Protein AF-A0A359IBY1-F1 (afdb_monomer)

Secondary structure (DSSP, 8-state):
---------TTHHHHHHHHHHHHHHHHHHHHHHHHHHHHHHHHHHHHHHTS-TT---TT---EEEEEEEEEEEETTEEEEEEEEEEES----S--S-S---

Structure (mmCIF, N/CA/C/O backbone):
data_AF-A0A359IBY1-F1
#
_entry.id   AF-A0A359IBY1-F1
#
loop_
_atom_site.group_PDB
_atom_site.id
_atom_site.type_symbol
_atom_site.label_atom_id
_atom_site.label_alt_id
_atom_site.label_comp_id
_atom_site.label_asym_id
_atom_site.label_entity_id
_atom_site.label_seq_id
_atom_site.pdbx_PDB_ins_code
_atom_site.Cartn_x
_atom_site.Cartn_y
_atom_site.Cartn_z
_atom_site.occupancy
_atom_site.B_iso_or_equiv
_atom_site.auth_seq_id
_atom_site.auth_comp_id
_atom_site.auth_asym_id
_atom_site.auth_atom_id
_atom_site.pdbx_PDB_model_num
ATOM 1 N N . MET A 1 1 ? -25.059 -48.797 2.925 1.00 44.31 1 MET A N 1
ATOM 2 C CA . MET A 1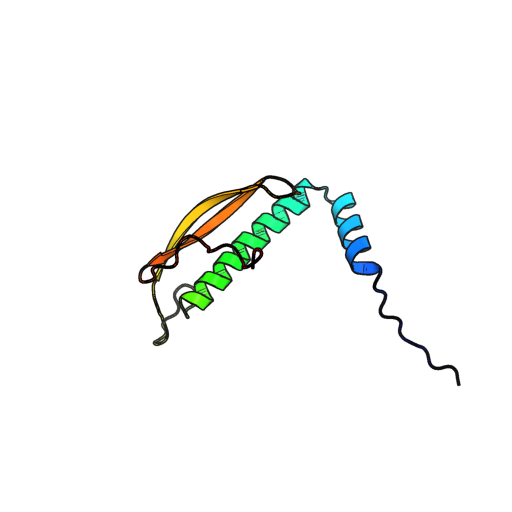 1 ? -23.804 -48.010 2.963 1.00 44.31 1 MET A CA 1
ATOM 3 C C . MET A 1 1 ? -24.168 -46.526 2.903 1.00 44.31 1 MET A C 1
ATOM 5 O O . MET A 1 1 ? -24.681 -46.089 1.881 1.00 44.31 1 MET A O 1
ATOM 9 N N . LYS A 1 2 ? -24.051 -45.770 4.006 1.00 38.97 2 LYS A N 1
ATOM 10 C CA . LYS A 1 2 ? -24.418 -44.339 4.029 1.00 38.97 2 LYS A CA 1
ATOM 11 C C . LYS A 1 2 ? -23.279 -43.521 3.411 1.00 38.97 2 LYS A C 1
ATOM 13 O O . LYS A 1 2 ? -22.155 -43.586 3.898 1.00 38.97 2 LYS A O 1
ATOM 18 N N . ARG A 1 3 ? -23.559 -42.777 2.336 1.00 40.66 3 ARG A N 1
ATOM 19 C CA . ARG A 1 3 ? -22.622 -41.799 1.763 1.00 40.66 3 ARG A CA 1
ATOM 20 C C . ARG A 1 3 ? -22.458 -40.655 2.767 1.00 40.66 3 ARG A C 1
ATOM 22 O O . ARG A 1 3 ? -23.438 -39.999 3.104 1.00 40.66 3 ARG A O 1
ATOM 29 N N . LYS A 1 4 ? -21.237 -40.453 3.268 1.00 43.19 4 LYS A N 1
ATOM 30 C CA . LYS A 1 4 ? -20.861 -39.292 4.080 1.00 43.19 4 LYS A CA 1
ATOM 31 C C . LYS A 1 4 ? -20.766 -38.095 3.136 1.00 43.19 4 LYS A C 1
ATOM 33 O O . LYS A 1 4 ? -19.771 -37.935 2.439 1.00 43.19 4 LYS A O 1
ATOM 38 N N . THR A 1 5 ? -21.829 -37.306 3.055 1.00 45.41 5 THR A N 1
ATOM 39 C CA . THR A 1 5 ? -21.803 -36.007 2.385 1.00 45.41 5 THR A CA 1
ATOM 40 C C . THR A 1 5 ? -20.867 -35.114 3.197 1.00 45.41 5 THR A C 1
ATOM 42 O O . THR A 1 5 ? -21.180 -34.781 4.336 1.00 45.41 5 THR A O 1
ATOM 45 N N . MET A 1 6 ? -19.688 -34.783 2.667 1.00 44.78 6 MET A N 1
ATOM 46 C CA . MET A 1 6 ? -18.876 -33.702 3.223 1.00 44.78 6 MET A CA 1
ATOM 47 C C . MET A 1 6 ? -19.598 -32.393 2.914 1.00 44.78 6 MET A C 1
ATOM 49 O O . MET A 1 6 ? -19.453 -31.841 1.825 1.00 44.78 6 MET A O 1
ATOM 53 N N . SER A 1 7 ? -20.424 -31.931 3.852 1.00 47.06 7 SER A N 1
ATOM 54 C CA . SER A 1 7 ? -20.857 -30.541 3.885 1.00 47.06 7 SER A CA 1
ATOM 55 C C . SER A 1 7 ? -19.607 -29.700 4.090 1.00 47.06 7 SER A C 1
ATOM 57 O O . SER A 1 7 ? -18.971 -29.750 5.141 1.00 47.06 7 SER A O 1
ATOM 59 N N . LEU A 1 8 ? -19.206 -28.981 3.048 1.00 48.69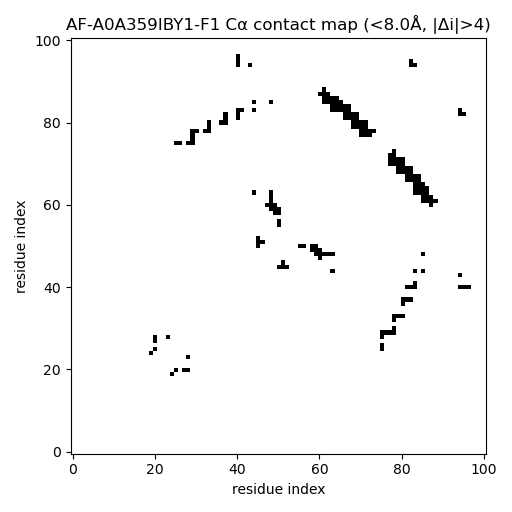 8 LEU A N 1
ATOM 60 C CA . LEU A 1 8 ? -18.230 -27.918 3.186 1.00 48.69 8 LEU A CA 1
ATOM 61 C C . LEU A 1 8 ? -18.901 -26.844 4.051 1.00 48.69 8 LEU A C 1
ATOM 63 O O . LEU A 1 8 ? -19.780 -26.125 3.576 1.00 48.69 8 LEU A O 1
ATOM 67 N N . GLU A 1 9 ? -18.570 -26.851 5.343 1.00 55.72 9 GLU A N 1
ATOM 68 C CA . GLU A 1 9 ? -19.005 -25.888 6.355 1.00 55.72 9 GLU A CA 1
ATOM 69 C C . GLU A 1 9 ? -18.799 -24.467 5.817 1.00 55.72 9 GLU A C 1
ATOM 71 O O . GLU A 1 9 ? -17.687 -23.948 5.764 1.00 55.72 9 GLU A O 1
ATOM 76 N N . LYS A 1 10 ? -19.889 -23.838 5.373 1.00 50.12 10 LYS A N 1
ATOM 77 C CA . LYS A 1 10 ? -19.915 -22.449 4.889 1.00 50.12 10 LYS A CA 1
ATOM 78 C C . LYS A 1 10 ? -19.930 -21.439 6.056 1.00 50.12 10 LYS A C 1
ATOM 80 O O . LYS A 1 10 ? -20.028 -20.237 5.835 1.00 50.12 10 LYS A O 1
ATOM 85 N N . SER A 1 11 ? -19.844 -21.953 7.280 1.00 55.12 11 SER A N 1
ATOM 86 C CA . SER A 1 11 ? -19.992 -21.310 8.590 1.00 55.12 11 SER A CA 1
ATOM 87 C C . SER A 1 11 ? -18.685 -20.724 9.135 1.00 55.12 11 SER A C 1
ATOM 89 O O . SER A 1 11 ? -18.724 -19.824 9.964 1.00 55.12 11 SER A O 1
ATOM 91 N N . THR A 1 12 ? -17.522 -21.182 8.666 1.00 67.44 12 THR A N 1
ATOM 92 C CA . THR A 1 12 ? -16.248 -20.940 9.364 1.00 67.44 12 THR A CA 1
ATOM 93 C C . THR A 1 12 ? -15.629 -19.579 9.076 1.00 67.44 12 THR A C 1
ATOM 95 O O . THR A 1 12 ? -15.241 -18.891 10.003 1.00 67.44 12 THR A O 1
ATOM 98 N N . MET A 1 13 ? -15.599 -19.115 7.824 1.00 68.38 13 MET A N 1
ATOM 99 C CA . MET A 1 13 ? -14.855 -17.889 7.484 1.00 68.38 13 MET A CA 1
ATOM 100 C C . MET A 1 13 ? -15.393 -16.636 8.183 1.00 68.38 13 MET A C 1
ATOM 102 O O . MET A 1 13 ? -14.611 -15.825 8.665 1.00 68.38 13 MET A O 1
ATOM 106 N N . ILE A 1 14 ? -16.719 -16.464 8.250 1.00 69.94 14 ILE A N 1
ATOM 107 C CA . ILE A 1 14 ? -17.312 -15.318 8.956 1.00 69.94 14 ILE A CA 1
ATOM 108 C C . ILE A 1 14 ? -17.106 -15.463 10.463 1.00 69.94 14 ILE A C 1
ATOM 110 O O . ILE A 1 14 ? -16.731 -14.489 11.102 1.00 69.94 14 ILE A O 1
ATOM 114 N N . GLU A 1 15 ? -17.294 -16.653 11.036 1.00 76.38 15 GLU A N 1
ATOM 115 C CA . GLU A 1 15 ? -17.048 -16.880 12.464 1.00 76.38 15 GLU A CA 1
ATOM 116 C C . GLU A 1 15 ? -15.581 -16.670 12.849 1.00 76.38 15 GLU A C 1
ATOM 118 O O . GLU A 1 15 ? -15.301 -16.078 13.887 1.00 76.38 15 GLU A O 1
ATOM 123 N N . ASP A 1 16 ? -14.646 -17.108 12.014 1.00 74.69 16 ASP A N 1
ATOM 124 C CA . ASP A 1 16 ? -13.210 -16.985 12.243 1.00 74.69 16 ASP A CA 1
ATOM 125 C C . ASP A 1 16 ? -12.761 -15.529 12.094 1.00 74.69 16 ASP A C 1
ATOM 127 O O . ASP A 1 16 ? -12.029 -15.023 12.943 1.00 74.69 16 ASP A O 1
ATOM 131 N N . VAL A 1 17 ? -13.279 -14.807 11.092 1.00 70.81 17 VAL A N 1
ATOM 132 C CA . VAL A 1 17 ? -13.084 -13.352 10.977 1.00 70.81 17 VAL A CA 1
ATOM 133 C C . VAL A 1 17 ? -13.676 -12.633 12.190 1.00 70.81 17 VAL A C 1
ATOM 135 O O . VAL A 1 17 ? -13.029 -11.747 12.739 1.00 70.81 17 VAL A O 1
ATOM 138 N N . MET A 1 18 ? -14.860 -13.027 12.664 1.00 71.44 18 MET A N 1
ATOM 139 C CA . MET A 1 18 ? -15.479 -12.439 13.856 1.00 71.44 18 MET A CA 1
ATOM 140 C C . MET A 1 18 ? -14.678 -12.727 15.130 1.00 71.44 18 MET A C 1
ATOM 142 O O . MET A 1 18 ? -14.504 -11.825 15.944 1.00 71.44 18 MET A O 1
ATOM 146 N N . LYS A 1 19 ? -14.141 -13.940 15.305 1.00 76.19 19 LYS A N 1
ATOM 147 C CA . LYS A 1 19 ? -13.255 -14.278 16.432 1.00 76.19 19 LYS A CA 1
ATOM 148 C C . LYS A 1 19 ? -11.979 -13.449 16.402 1.00 76.19 19 LYS A C 1
ATOM 150 O O . LYS A 1 19 ? -11.625 -12.871 17.422 1.00 76.19 19 LYS A O 1
ATOM 155 N N . LEU A 1 20 ? -11.349 -13.323 15.235 1.00 74.12 20 LEU A N 1
ATOM 156 C CA . LEU A 1 20 ? -10.168 -12.479 15.055 1.00 74.12 20 LEU A CA 1
ATOM 157 C C . LEU A 1 20 ? -10.483 -11.003 15.345 1.00 74.12 20 LEU A C 1
ATOM 159 O O . LEU A 1 20 ? -9.699 -10.320 15.998 1.00 74.12 20 LEU A O 1
ATOM 163 N N . LEU A 1 21 ? -11.649 -10.507 14.921 1.00 76.25 21 LEU A N 1
ATOM 164 C CA . LEU A 1 21 ? -12.097 -9.147 15.232 1.00 76.25 21 LEU A CA 1
ATOM 165 C C . LEU A 1 21 ? -12.336 -8.935 16.730 1.00 76.25 21 LEU A C 1
ATOM 167 O O . LEU A 1 21 ? -12.017 -7.865 17.241 1.00 76.25 21 LEU A O 1
ATOM 171 N N . ILE A 1 22 ? -12.887 -9.926 17.433 1.00 80.62 22 ILE A N 1
ATOM 172 C CA . ILE A 1 22 ? -13.100 -9.865 18.886 1.00 80.62 22 ILE A CA 1
ATOM 173 C C . ILE A 1 22 ? -11.761 -9.929 19.635 1.00 80.62 22 ILE A C 1
ATOM 175 O O . ILE A 1 22 ? -11.569 -9.186 20.593 1.00 80.62 22 ILE A O 1
ATOM 179 N N . GLU A 1 23 ? -10.840 -10.791 19.201 1.00 83.62 23 GLU A N 1
ATOM 180 C CA . GLU A 1 23 ? -9.544 -11.019 19.850 1.00 83.62 23 GLU A CA 1
ATOM 181 C C . GLU A 1 23 ? -8.585 -9.834 19.676 1.00 83.62 23 GLU A C 1
ATOM 183 O O . GLU A 1 23 ? -7.965 -9.390 20.640 1.00 83.62 23 GLU A O 1
ATOM 188 N N . TYR A 1 24 ? -8.481 -9.296 18.459 1.00 79.94 24 TYR A N 1
ATOM 189 C CA . TYR A 1 24 ? -7.513 -8.248 18.124 1.00 79.94 24 TYR A CA 1
ATOM 190 C C . TYR A 1 24 ? -8.136 -6.844 18.054 1.00 79.94 24 TYR A C 1
ATOM 192 O O . TYR A 1 24 ? -7.417 -5.843 18.065 1.00 79.94 24 TYR A O 1
ATOM 200 N N . GLY A 1 25 ? -9.466 -6.747 18.017 1.00 82.31 25 GLY A N 1
ATOM 201 C CA . GLY A 1 25 ? -10.200 -5.490 17.919 1.00 82.31 25 GLY A CA 1
ATOM 202 C C . GLY A 1 25 ? -10.237 -4.894 16.500 1.00 82.31 25 GLY A C 1
ATOM 203 O O . GLY A 1 25 ? -9.437 -5.247 15.627 1.00 82.31 25 GLY A O 1
ATOM 204 N N . PRO A 1 26 ? -11.151 -3.936 16.249 1.00 80.62 26 PRO A N 1
ATOM 205 C CA . PRO A 1 26 ? -11.324 -3.308 14.935 1.00 80.62 26 PRO A CA 1
ATOM 206 C C . PRO A 1 26 ? -10.083 -2.5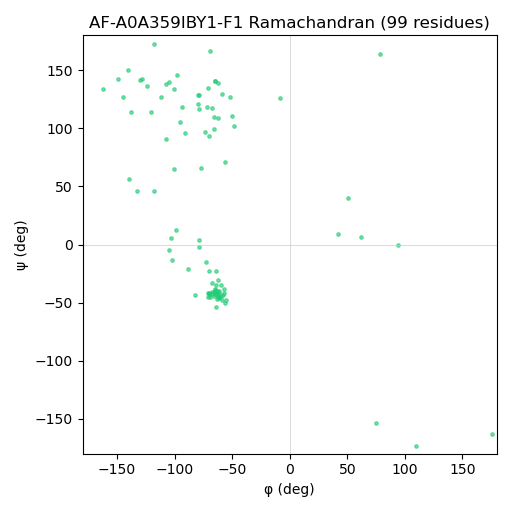34 14.457 1.00 80.62 26 PRO A C 1
ATOM 208 O O . PRO A 1 26 ? -9.808 -2.500 13.259 1.00 80.62 26 PRO A O 1
ATOM 211 N N . GLU A 1 27 ? -9.290 -1.971 15.372 1.00 84.75 27 GLU A N 1
ATOM 212 C CA . GLU A 1 27 ? -8.068 -1.231 15.027 1.00 84.75 27 GLU A CA 1
ATOM 213 C C . GLU A 1 27 ? -6.999 -2.132 14.395 1.00 84.75 27 GLU A C 1
ATOM 215 O O . GLU A 1 27 ? -6.408 -1.776 13.375 1.00 84.75 27 GLU A O 1
ATOM 220 N N . LYS A 1 28 ? -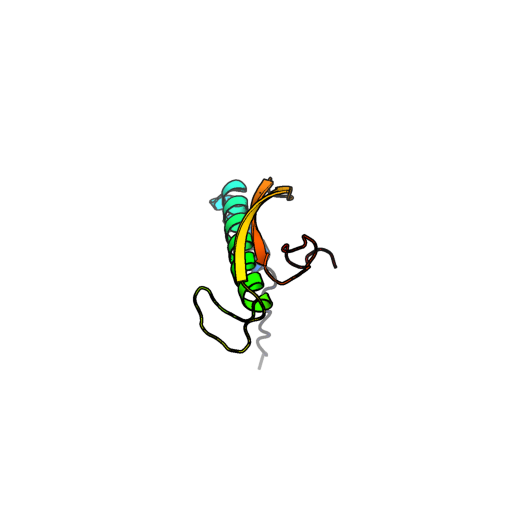6.787 -3.341 14.933 1.00 84.75 28 LYS A N 1
ATOM 221 C CA . LYS A 1 28 ? -5.819 -4.294 14.364 1.00 84.75 28 LYS A CA 1
ATOM 222 C C . LYS A 1 28 ? -6.255 -4.808 13.003 1.00 84.75 28 LYS A C 1
ATOM 224 O O . LYS A 1 28 ? -5.419 -5.051 12.130 1.00 84.75 28 LYS A O 1
ATOM 229 N N . PHE A 1 29 ? -7.561 -4.940 12.799 1.00 85.62 29 PHE A N 1
ATOM 230 C CA . PHE A 1 29 ? -8.108 -5.300 11.500 1.00 85.62 29 PHE A CA 1
ATOM 231 C C . PHE A 1 29 ? -7.907 -4.187 10.469 1.00 85.62 29 PHE A C 1
ATOM 233 O O . PHE A 1 29 ? -7.465 -4.465 9.354 1.00 85.62 29 PHE A O 1
ATOM 240 N N . ARG A 1 30 ? -8.134 -2.925 10.853 1.00 89.75 30 ARG A N 1
ATOM 241 C CA . ARG A 1 30 ? -7.824 -1.754 10.023 1.00 89.75 30 ARG A CA 1
ATOM 242 C C . ARG A 1 30 ? -6.347 -1.721 9.615 1.00 89.75 30 ARG A C 1
ATOM 244 O O . ARG A 1 30 ? -6.060 -1.606 8.428 1.00 89.75 30 ARG A O 1
ATOM 251 N N . GLU A 1 31 ? -5.426 -1.867 10.570 1.00 88.81 31 GLU A N 1
ATOM 252 C CA . GLU A 1 31 ? -3.974 -1.923 10.315 1.00 88.81 31 GLU A CA 1
ATOM 253 C C . GLU A 1 31 ? -3.603 -3.062 9.349 1.00 88.81 31 GLU A C 1
ATOM 255 O O . GLU A 1 31 ? -2.820 -2.876 8.417 1.00 88.81 31 GLU A O 1
ATOM 260 N N . SER A 1 32 ? -4.200 -4.242 9.538 1.00 88.44 32 SER A N 1
ATOM 261 C CA . SER A 1 32 ? -3.959 -5.408 8.680 1.00 88.44 32 SER A CA 1
ATOM 262 C C . SER A 1 32 ? -4.453 -5.178 7.251 1.00 88.44 32 SER A C 1
ATOM 264 O O . SER A 1 32 ? -3.767 -5.529 6.290 1.00 88.44 32 SER A O 1
ATOM 266 N N . LEU A 1 33 ? -5.626 -4.556 7.096 1.00 88.56 33 LEU A N 1
ATOM 267 C CA . LEU A 1 33 ? -6.156 -4.181 5.789 1.00 88.56 33 LEU A CA 1
ATOM 268 C C . LEU A 1 33 ? -5.287 -3.119 5.116 1.00 88.56 33 LEU A C 1
ATOM 270 O O . LEU A 1 33 ? -4.971 -3.268 3.940 1.00 88.56 33 LEU A O 1
ATOM 274 N N . GLU A 1 34 ? -4.859 -2.086 5.839 1.00 91.88 34 GLU A N 1
ATOM 275 C CA . GLU A 1 34 ? -3.939 -1.070 5.319 1.00 91.88 34 GLU A CA 1
ATOM 276 C C . GLU A 1 34 ? -2.650 -1.702 4.775 1.00 91.88 34 GLU A C 1
ATOM 278 O O . GLU A 1 34 ? -2.245 -1.419 3.643 1.00 91.88 34 GLU A O 1
ATOM 283 N N . LEU A 1 35 ? -2.044 -2.614 5.542 1.00 90.62 35 LEU A N 1
ATOM 284 C CA . LEU A 1 35 ? -0.867 -3.359 5.106 1.00 90.62 35 LEU A CA 1
ATOM 285 C C . LEU A 1 35 ? -1.159 -4.159 3.831 1.00 90.62 35 LEU A C 1
ATOM 287 O O . LEU A 1 35 ? -0.392 -4.079 2.871 1.00 90.62 35 LEU A O 1
ATOM 291 N N . LEU A 1 36 ? -2.272 -4.897 3.800 1.00 89.88 36 LEU A N 1
ATOM 292 C CA . LEU A 1 36 ? -2.656 -5.723 2.657 1.00 89.88 36 LEU A CA 1
ATOM 293 C C . LEU A 1 36 ? -2.867 -4.887 1.388 1.00 89.88 36 LEU A C 1
ATOM 295 O O . LEU A 1 36 ? -2.344 -5.241 0.332 1.00 89.88 36 LEU A O 1
ATOM 299 N N . TYR A 1 37 ? -3.575 -3.759 1.489 1.00 89.50 37 TYR A N 1
ATOM 300 C CA . TYR A 1 37 ? -3.787 -2.846 0.365 1.00 89.50 37 TYR A CA 1
ATOM 301 C C . TYR A 1 37 ? -2.465 -2.287 -0.161 1.00 89.50 37 TYR A C 1
ATOM 303 O O . TYR A 1 37 ? -2.225 -2.304 -1.368 1.00 89.50 37 TYR A O 1
ATOM 311 N N . ASN A 1 38 ? -1.580 -1.844 0.732 1.00 91.06 38 ASN A N 1
ATOM 312 C CA . ASN A 1 38 ? -0.272 -1.324 0.346 1.00 91.06 38 ASN A CA 1
ATOM 313 C C . ASN A 1 38 ? 0.609 -2.399 -0.319 1.00 91.06 38 ASN A C 1
ATOM 315 O O . ASN A 1 38 ? 1.330 -2.094 -1.269 1.00 91.06 38 ASN A O 1
ATOM 319 N N . GLN A 1 39 ? 0.521 -3.664 0.107 1.00 91.06 39 GLN A N 1
ATOM 320 C CA . GLN A 1 39 ? 1.206 -4.772 -0.572 1.00 91.06 39 GLN A CA 1
ATOM 321 C C . GLN A 1 39 ? 0.601 -5.074 -1.946 1.00 91.06 39 GLN A C 1
ATOM 323 O O . GLN A 1 39 ? 1.337 -5.193 -2.927 1.00 91.06 39 GLN A O 1
ATOM 328 N N . ALA A 1 40 ? -0.728 -5.135 -2.051 1.00 87.69 40 ALA A N 1
ATOM 329 C CA . ALA A 1 40 ? -1.412 -5.347 -3.325 1.00 87.69 40 ALA A CA 1
ATOM 330 C C . ALA A 1 40 ? -1.034 -4.270 -4.359 1.00 87.69 40 ALA A C 1
ATOM 332 O O . ALA A 1 40 ? -0.771 -4.582 -5.518 1.00 87.69 40 ALA A O 1
ATOM 333 N N . MET A 1 41 ? -0.888 -3.017 -3.923 1.00 88.31 41 MET A N 1
ATOM 334 C CA . MET A 1 41 ? -0.420 -1.908 -4.759 1.00 88.31 41 MET A CA 1
ATOM 335 C C . MET A 1 41 ? 0.992 -2.128 -5.340 1.00 88.31 41 MET A C 1
ATOM 337 O O . MET A 1 41 ? 1.265 -1.729 -6.477 1.00 88.31 41 MET A O 1
ATOM 341 N N . LEU A 1 42 ? 1.905 -2.773 -4.603 1.00 89.25 42 LEU A N 1
ATOM 342 C CA . LEU A 1 42 ? 3.241 -3.125 -5.112 1.00 89.25 42 LEU A CA 1
ATOM 343 C C . LEU A 1 42 ? 3.175 -4.186 -6.212 1.00 89.25 42 LEU A C 1
ATOM 345 O O . LEU A 1 42 ? 3.904 -4.089 -7.208 1.00 89.25 42 LEU A O 1
ATOM 349 N N . VAL A 1 43 ? 2.310 -5.182 -6.017 1.00 90.12 43 VAL A N 1
ATOM 350 C CA . VAL A 1 43 ? 2.070 -6.260 -6.980 1.00 90.12 43 VAL A CA 1
ATOM 351 C C . VAL A 1 43 ? 1.484 -5.679 -8.262 1.00 90.12 43 VAL A C 1
ATOM 353 O O . VAL A 1 43 ? 2.101 -5.813 -9.318 1.00 90.12 43 VAL A O 1
ATOM 356 N N . GLU A 1 44 ? 0.396 -4.912 -8.158 1.00 87.50 44 GLU A N 1
ATOM 357 C CA . GLU A 1 44 ? -0.269 -4.287 -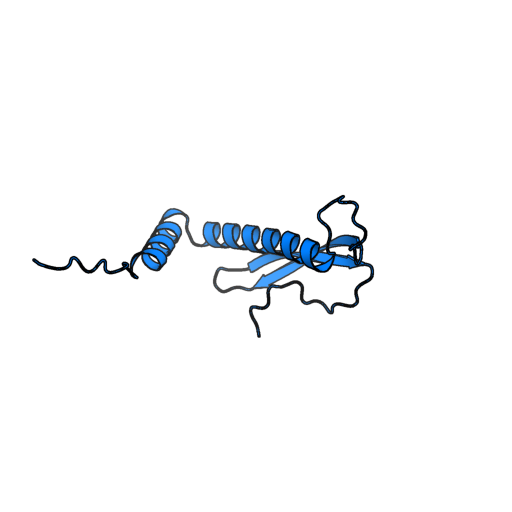9.308 1.00 87.50 44 GLU A CA 1
ATOM 358 C C . GLU A 1 44 ? 0.696 -3.386 -10.098 1.00 87.50 44 GLU A C 1
ATOM 360 O O . GLU A 1 44 ? 0.750 -3.435 -11.331 1.00 87.50 44 GLU A O 1
ATOM 365 N N . ARG A 1 45 ? 1.537 -2.594 -9.412 1.00 90.00 45 ARG A N 1
ATOM 366 C CA . ARG A 1 45 ? 2.562 -1.791 -10.097 1.00 90.00 45 ARG A CA 1
ATOM 367 C C . ARG A 1 45 ? 3.523 -2.671 -10.895 1.00 90.00 45 ARG A C 1
ATOM 369 O O . ARG A 1 45 ? 3.875 -2.304 -12.015 1.00 90.00 45 ARG A O 1
ATOM 376 N N . SER A 1 46 ? 3.980 -3.781 -10.324 1.00 91.31 46 SER A N 1
ATOM 377 C CA . SER A 1 46 ? 4.937 -4.674 -10.990 1.00 91.31 46 SER A CA 1
ATOM 378 C C . SER A 1 46 ? 4.318 -5.318 -12.233 1.00 91.31 46 SER A C 1
ATOM 380 O O . SER A 1 46 ? 4.964 -5.372 -13.281 1.00 91.31 46 SER A O 1
ATOM 382 N N . GLU A 1 47 ? 3.042 -5.703 -12.159 1.00 90.00 47 GLU A N 1
ATOM 383 C CA . GLU A 1 47 ? 2.276 -6.226 -13.296 1.00 90.00 47 GLU A CA 1
ATOM 384 C C . GLU A 1 47 ? 2.113 -5.184 -14.411 1.00 90.00 47 GLU A C 1
ATOM 386 O O . GLU A 1 47 ? 2.395 -5.464 -15.579 1.00 90.00 47 GLU A O 1
ATOM 391 N N . ILE A 1 48 ? 1.735 -3.951 -14.058 1.00 87.19 48 ILE A N 1
ATOM 392 C CA . ILE A 1 48 ? 1.569 -2.850 -15.021 1.00 87.19 48 ILE A CA 1
ATOM 393 C C . ILE A 1 48 ? 2.897 -2.506 -15.700 1.00 87.19 48 ILE A C 1
ATOM 395 O O . ILE A 1 48 ? 2.950 -2.320 -16.921 1.00 87.19 48 ILE A O 1
ATOM 399 N N . LEU A 1 49 ? 3.983 -2.441 -14.925 1.00 90.88 49 LEU A N 1
ATOM 400 C CA . LEU A 1 49 ? 5.320 -2.181 -15.454 1.00 90.88 49 LEU A CA 1
ATOM 401 C C . LEU A 1 49 ? 5.904 -3.377 -16.214 1.00 90.88 49 LEU A C 1
ATOM 403 O O . LEU A 1 49 ? 6.879 -3.180 -16.946 1.00 90.88 49 LEU A O 1
ATOM 407 N N . ARG A 1 50 ? 5.315 -4.573 -16.066 1.00 93.00 50 ARG A N 1
ATOM 408 C CA . ARG A 1 50 ? 5.851 -5.863 -16.527 1.00 93.00 50 ARG A CA 1
ATOM 409 C C . ARG A 1 50 ? 7.290 -6.091 -16.076 1.00 93.00 50 ARG A C 1
ATOM 411 O O . ARG A 1 50 ? 8.127 -6.516 -16.869 1.00 93.00 50 ARG A O 1
ATOM 418 N N . ALA A 1 51 ? 7.570 -5.704 -14.836 1.00 93.56 51 ALA A N 1
ATOM 419 C CA . ALA A 1 51 ? 8.875 -5.840 -14.214 1.00 93.56 51 ALA A CA 1
ATOM 420 C C . ALA A 1 51 ? 8.753 -5.716 -12.692 1.00 93.56 51 ALA A C 1
ATOM 422 O O . ALA A 1 51 ? 8.148 -4.766 -12.183 1.00 93.56 51 ALA A O 1
ATOM 423 N N . HIS A 1 52 ? 9.408 -6.618 -11.974 1.00 92.88 52 HIS A N 1
ATOM 424 C CA . HIS A 1 52 ? 9.638 -6.525 -10.542 1.00 92.88 52 HIS A CA 1
ATOM 425 C C . HIS A 1 52 ? 10.623 -5.390 -10.192 1.00 92.88 52 HIS A C 1
ATOM 427 O O . HIS A 1 52 ? 11.311 -4.835 -11.066 1.00 92.88 52 HIS A O 1
ATOM 433 N N . PRO A 1 53 ? 10.712 -5.005 -8.902 1.00 88.88 53 PRO A N 1
ATOM 434 C CA . PRO A 1 53 ? 11.714 -4.05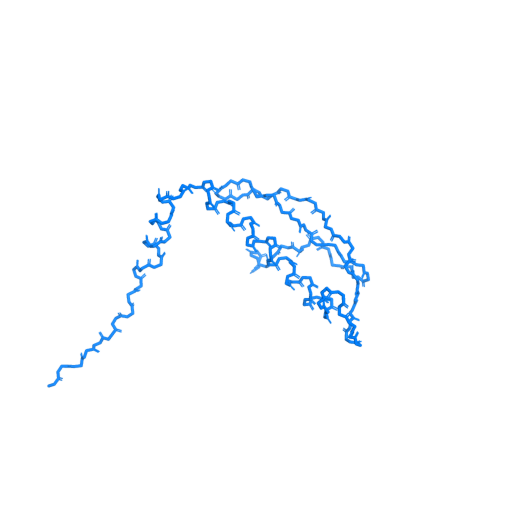2 -8.443 1.00 88.88 53 PRO A CA 1
ATOM 435 C C . PRO A 1 53 ? 13.122 -4.464 -8.882 1.00 88.88 53 PRO A C 1
ATOM 437 O O . PRO A 1 53 ? 13.553 -5.586 -8.642 1.00 88.88 53 PRO A O 1
ATOM 440 N N . TYR A 1 54 ? 13.826 -3.538 -9.537 1.00 90.00 54 TYR A N 1
ATOM 441 C CA . TYR A 1 54 ? 15.195 -3.711 -10.045 1.00 90.00 54 TYR A CA 1
ATOM 442 C C . TYR A 1 54 ? 15.396 -4.802 -11.111 1.00 90.00 54 TYR A C 1
ATOM 444 O O . TYR A 1 54 ? 16.524 -5.030 -11.545 1.00 90.00 54 TYR A O 1
ATOM 452 N N . GLU A 1 55 ? 14.327 -5.429 -11.599 1.00 93.81 55 GLU A N 1
ATOM 453 C CA . GLU A 1 55 ? 14.419 -6.455 -12.634 1.00 93.81 55 GLU A CA 1
ATOM 454 C C . GLU A 1 55 ? 14.795 -5.853 -13.995 1.00 93.81 55 GLU A C 1
ATOM 456 O O . GLU A 1 55 ? 14.223 -4.853 -14.442 1.00 93.81 55 GLU A O 1
ATOM 461 N N . ARG A 1 56 ? 15.739 -6.478 -14.700 1.00 94.69 56 ARG A N 1
ATOM 462 C CA . ARG A 1 56 ? 16.013 -6.162 -16.106 1.00 94.69 56 ARG A CA 1
ATOM 463 C C . ARG A 1 56 ? 15.200 -7.105 -16.982 1.00 94.69 56 ARG A C 1
ATOM 465 O O . ARG A 1 56 ? 15.398 -8.308 -16.925 1.00 94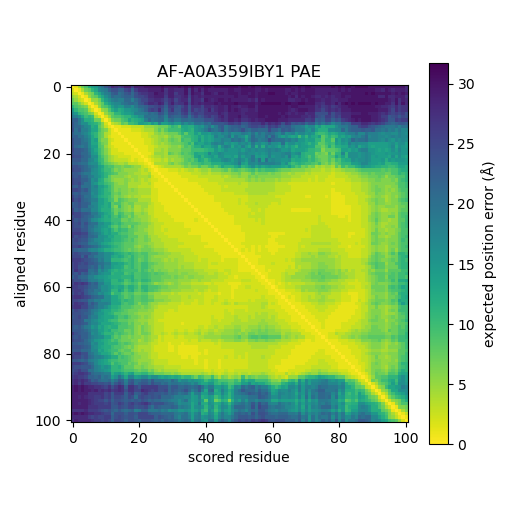.69 56 ARG A O 1
ATOM 472 N N . THR A 1 57 ? 14.309 -6.547 -17.790 1.00 95.12 57 THR A N 1
ATOM 473 C CA . THR A 1 57 ? 13.478 -7.304 -18.728 1.00 95.12 57 THR A CA 1
ATOM 474 C C . THR A 1 57 ? 13.170 -6.450 -19.949 1.00 95.12 57 THR A C 1
ATOM 476 O O . THR A 1 57 ? 12.952 -5.240 -19.831 1.00 95.12 57 THR A O 1
ATOM 479 N N . GLU A 1 58 ? 13.150 -7.082 -21.118 1.00 95.19 58 GLU A N 1
ATOM 480 C CA . GLU A 1 58 ? 12.799 -6.447 -22.391 1.00 95.19 58 GLU A CA 1
ATOM 481 C C . GLU A 1 58 ? 11.306 -6.099 -22.464 1.00 95.19 58 GLU A C 1
ATOM 483 O O . GLU A 1 58 ? 10.915 -5.179 -23.177 1.00 95.19 58 GLU A O 1
ATOM 488 N N . SER A 1 59 ? 10.457 -6.773 -21.677 1.00 93.25 59 SER A N 1
ATOM 489 C CA . SER A 1 59 ? 9.013 -6.514 -21.646 1.00 93.25 59 SER A CA 1
ATOM 490 C C . SER A 1 59 ? 8.611 -5.287 -20.824 1.00 93.25 59 SER A C 1
ATOM 492 O O . SER A 1 59 ? 7.413 -4.993 -20.741 1.00 93.25 59 SER A O 1
ATOM 494 N N . ARG A 1 60 ? 9.572 -4.599 -20.189 1.00 93.31 60 ARG A N 1
ATOM 495 C CA . ARG A 1 60 ? 9.334 -3.455 -19.299 1.00 93.31 60 ARG A CA 1
ATOM 496 C C . ARG A 1 60 ? 8.598 -2.344 -20.042 1.00 93.31 60 ARG A C 1
ATOM 498 O O . ARG A 1 60 ? 9.040 -1.875 -21.085 1.00 93.31 60 ARG A O 1
ATOM 505 N N . ARG A 1 61 ? 7.510 -1.851 -19.451 1.00 89.56 61 ARG A N 1
ATOM 506 C CA . ARG A 1 61 ? 6.678 -0.794 -20.053 1.00 89.56 61 ARG A CA 1
ATOM 507 C C . ARG A 1 61 ? 6.844 0.592 -19.426 1.00 89.56 61 ARG A C 1
ATOM 509 O O . ARG A 1 61 ? 6.254 1.553 -19.901 1.00 89.56 61 ARG A O 1
ATOM 516 N N . GLY A 1 62 ? 7.630 0.713 -18.361 1.00 89.38 62 GLY A N 1
ATOM 517 C CA . GLY A 1 62 ? 7.890 1.989 -17.700 1.00 89.38 62 GLY A CA 1
ATOM 518 C C . GLY A 1 62 ? 8.735 1.842 -16.439 1.00 89.38 62 GLY A C 1
ATOM 519 O O . GLY A 1 62 ? 9.364 0.804 -16.196 1.00 89.38 62 GLY A O 1
ATOM 520 N N . TYR A 1 63 ? 8.716 2.886 -15.611 1.00 90.44 63 TYR A N 1
ATOM 521 C CA . TYR A 1 63 ? 9.514 2.946 -14.387 1.00 90.44 63 TYR A CA 1
ATOM 522 C C . TYR A 1 63 ? 8.672 3.336 -13.180 1.00 90.44 63 TYR A C 1
ATOM 524 O O . TYR A 1 63 ? 7.800 4.200 -13.269 1.00 90.44 63 TYR A O 1
ATOM 532 N N . ALA A 1 64 ? 8.959 2.709 -12.041 1.00 90.38 64 ALA A N 1
ATOM 533 C CA . ALA A 1 64 ? 8.419 3.135 -10.761 1.00 90.38 64 ALA A CA 1
ATOM 534 C C . ALA A 1 64 ? 8.966 4.526 -10.414 1.00 90.38 64 ALA A C 1
ATOM 536 O O . ALA A 1 64 ? 10.141 4.807 -10.645 1.00 90.38 64 ALA A O 1
ATOM 537 N N . ASN A 1 65 ? 8.117 5.380 -9.850 1.00 91.81 65 ASN A N 1
ATOM 538 C CA . ASN A 1 65 ? 8.458 6.753 -9.491 1.00 91.81 65 ASN A CA 1
ATOM 539 C C . ASN A 1 65 ? 7.991 7.090 -8.067 1.00 91.81 65 ASN A C 1
ATOM 541 O O . ASN A 1 65 ? 7.363 8.117 -7.836 1.00 91.81 65 ASN A O 1
ATOM 545 N N . GLY A 1 66 ? 8.255 6.185 -7.124 1.00 90.69 66 GLY A N 1
ATOM 546 C CA . GLY A 1 66 ? 7.839 6.342 -5.732 1.00 90.69 66 GLY A CA 1
ATOM 547 C C . GLY A 1 66 ? 6.345 6.093 -5.504 1.00 90.69 66 GLY A C 1
ATOM 548 O O . GLY A 1 66 ? 5.710 5.312 -6.225 1.00 90.69 66 GLY A O 1
ATOM 549 N N . PHE A 1 67 ? 5.825 6.729 -4.454 1.00 90.69 67 PHE A N 1
ATOM 550 C CA . PHE A 1 67 ? 4.451 6.605 -3.978 1.00 90.69 67 PHE A CA 1
ATOM 551 C C . PHE A 1 67 ? 3.915 7.965 -3.541 1.00 90.69 67 PHE A C 1
ATOM 553 O O . PHE A 1 67 ? 4.666 8.812 -3.054 1.00 90.69 67 PHE A O 1
ATOM 560 N N . LYS A 1 68 ? 2.601 8.144 -3.673 1.00 90.50 68 LYS A N 1
ATOM 561 C CA . LYS A 1 68 ? 1.872 9.302 -3.166 1.00 90.50 68 LYS A CA 1
ATOM 562 C C . LYS A 1 68 ? 0.957 8.868 -2.015 1.00 90.50 68 LYS A C 1
ATOM 564 O O . LYS A 1 68 ? 0.139 7.973 -2.231 1.00 90.50 68 LYS A O 1
ATOM 569 N N . PRO A 1 69 ? 1.024 9.508 -0.836 1.00 93.88 69 PRO A N 1
ATOM 570 C CA . PRO A 1 69 ? 0.117 9.187 0.259 1.00 93.88 69 PRO A CA 1
ATOM 571 C C . PRO A 1 69 ? -1.333 9.541 -0.106 1.00 93.88 69 PRO A C 1
ATOM 573 O O . PRO A 1 69 ? -1.598 10.575 -0.733 1.00 93.88 69 PRO A O 1
ATOM 576 N N . LYS A 1 70 ? -2.279 8.690 0.298 1.00 90.69 70 LYS A N 1
ATOM 577 C CA . LYS A 1 70 ? -3.723 8.890 0.137 1.00 90.69 70 LYS A CA 1
ATOM 578 C C . LYS A 1 70 ? -4.468 8.321 1.339 1.00 90.69 70 LYS A C 1
ATOM 580 O O . LYS A 1 70 ? -4.367 7.135 1.625 1.00 90.69 70 LYS A O 1
ATOM 585 N N . ARG A 1 71 ? -5.307 9.153 1.955 1.00 93.56 71 ARG A N 1
ATOM 586 C CA . ARG A 1 71 ? -6.283 8.696 2.947 1.00 93.56 71 ARG A CA 1
ATOM 587 C C . ARG A 1 71 ? -7.497 8.097 2.256 1.00 93.56 71 ARG A C 1
ATOM 589 O O . ARG A 1 71 ? -8.085 8.739 1.381 1.00 93.56 71 ARG A O 1
ATOM 596 N N . PHE A 1 72 ? -7.873 6.889 2.651 1.00 90.81 72 PHE A N 1
ATOM 597 C CA . PHE A 1 72 ? -9.057 6.199 2.158 1.00 90.81 72 PHE A CA 1
ATOM 598 C C . PHE A 1 72 ? -10.002 5.900 3.318 1.00 90.81 72 PHE A C 1
ATOM 600 O O . PHE A 1 72 ? -9.681 5.121 4.210 1.00 90.81 72 PHE A O 1
ATOM 607 N N . ASN A 1 73 ? -11.171 6.535 3.308 1.00 91.38 73 ASN A N 1
ATOM 608 C CA . ASN A 1 73 ? -12.180 6.318 4.337 1.00 91.38 73 ASN A CA 1
ATOM 609 C C . ASN A 1 73 ? -12.919 5.008 4.039 1.00 91.38 73 ASN A C 1
ATOM 611 O O . ASN A 1 73 ? -13.578 4.895 3.006 1.00 91.38 73 ASN A O 1
ATOM 615 N N . SER A 1 74 ? -12.806 4.034 4.941 1.00 86.75 74 SER A N 1
ATOM 616 C CA . SER A 1 74 ? -13.473 2.733 4.853 1.00 86.75 74 SER A CA 1
ATOM 617 C C . SER A 1 74 ? -14.431 2.524 6.032 1.00 86.75 74 SER A C 1
ATOM 619 O O . SER A 1 74 ? -14.444 3.309 6.981 1.00 86.75 74 SER A O 1
ATOM 621 N N . SER A 1 75 ? -15.222 1.450 6.005 1.00 86.25 75 SER A N 1
ATOM 622 C CA . SER A 1 75 ? -16.131 1.092 7.105 1.00 86.25 75 SER A CA 1
ATOM 623 C C . SER A 1 75 ? -15.412 0.747 8.414 1.00 86.25 75 SER A C 1
ATOM 625 O O . SER A 1 75 ? -16.007 0.862 9.480 1.00 86.25 75 SER A O 1
ATOM 627 N N . VAL A 1 76 ? -14.137 0.354 8.343 1.00 86.56 76 VAL A N 1
ATOM 628 C CA . VAL A 1 76 ? -13.297 0.006 9.502 1.00 86.56 76 VAL A CA 1
ATOM 629 C C . VAL A 1 76 ? -12.385 1.162 9.932 1.00 86.56 76 VAL A C 1
ATOM 631 O O . VAL A 1 76 ? -11.455 0.973 10.710 1.00 86.56 76 VAL A O 1
ATOM 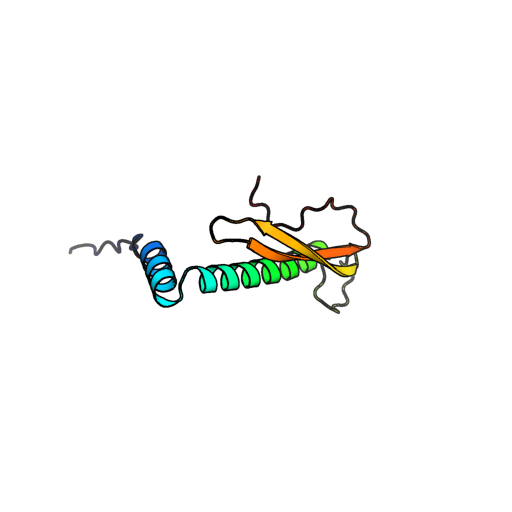634 N N . GLY A 1 77 ? -12.633 2.364 9.405 1.00 89.88 77 GLY A N 1
ATOM 635 C CA . GLY A 1 77 ? -11.850 3.569 9.662 1.00 89.88 77 GLY A CA 1
ATOM 636 C C . GLY A 1 77 ? -11.026 4.030 8.460 1.00 89.88 77 GLY A C 1
ATOM 637 O O . GLY A 1 77 ? -11.148 3.520 7.342 1.00 89.88 77 GLY A O 1
ATOM 638 N N . THR A 1 78 ? -10.198 5.044 8.686 1.00 94.31 78 THR A N 1
ATOM 639 C CA . THR A 1 78 ? -9.321 5.618 7.659 1.00 94.31 78 THR A CA 1
ATOM 640 C C . THR A 1 78 ? -8.088 4.745 7.459 1.00 94.31 78 THR A C 1
ATOM 642 O O . THR A 1 78 ? -7.408 4.428 8.430 1.00 94.31 78 THR A O 1
ATOM 645 N N . LEU A 1 79 ? -7.798 4.389 6.208 1.00 93.62 79 LEU A N 1
ATOM 646 C CA . LEU A 1 79 ? -6.571 3.703 5.805 1.00 93.62 79 LEU A CA 1
ATOM 647 C C . LEU A 1 79 ? -5.586 4.711 5.203 1.00 93.62 79 LEU A C 1
ATOM 649 O O . LEU A 1 79 ? -5.965 5.510 4.337 1.00 93.62 79 LEU A O 1
ATOM 653 N N . GLU A 1 80 ? -4.328 4.645 5.620 1.00 95.19 80 GLU A N 1
ATOM 654 C CA . GLU A 1 80 ? -3.212 5.415 5.071 1.00 95.19 80 GLU A CA 1
ATOM 655 C C . GLU A 1 80 ? -2.530 4.620 3.945 1.00 95.19 80 GLU A C 1
ATOM 657 O O . GLU A 1 80 ? -1.687 3.744 4.150 1.00 95.19 80 GLU A O 1
ATOM 662 N N . LEU A 1 81 ? -2.917 4.913 2.703 1.00 93.12 81 LEU A N 1
ATOM 663 C CA . LEU A 1 81 ? -2.467 4.172 1.527 1.00 93.12 81 LEU A CA 1
ATOM 664 C C . LEU A 1 81 ? -1.312 4.876 0.807 1.00 93.12 81 LEU A C 1
ATOM 666 O O . LEU A 1 81 ? -1.262 6.103 0.709 1.00 93.12 81 LEU A O 1
ATOM 670 N N . GLN A 1 82 ? -0.406 4.087 0.237 1.00 91.81 82 GLN A N 1
ATOM 671 C CA . GLN A 1 82 ? 0.743 4.531 -0.548 1.00 91.81 82 GLN A CA 1
ATOM 672 C C . GLN A 1 82 ? 0.497 4.230 -2.026 1.00 91.81 82 GLN A C 1
ATOM 674 O O . GLN A 1 82 ? 0.840 3.164 -2.532 1.00 91.81 82 GLN A O 1
ATOM 679 N N . ILE A 1 83 ? -0.094 5.190 -2.737 1.00 90.44 83 ILE A N 1
ATOM 680 C CA . ILE A 1 83 ? -0.508 5.023 -4.132 1.00 90.44 83 ILE A CA 1
ATOM 681 C C . ILE A 1 83 ? 0.728 4.992 -5.037 1.00 90.44 83 ILE A C 1
ATOM 683 O O . ILE A 1 83 ? 1.452 5.993 -5.097 1.00 90.44 83 ILE A O 1
ATOM 687 N N . PRO A 1 84 ? 0.994 3.892 -5.762 1.00 89.50 84 PRO A N 1
ATOM 688 C CA . PRO A 1 84 ? 2.159 3.792 -6.621 1.00 89.50 84 PRO A CA 1
ATOM 689 C C . PRO A 1 84 ? 2.131 4.824 -7.742 1.00 89.50 84 PRO A C 1
ATOM 691 O O . PRO A 1 84 ? 1.109 5.059 -8.384 1.00 89.50 84 PRO A O 1
ATOM 694 N N . GLN A 1 85 ? 3.291 5.411 -8.013 1.00 87.06 85 GLN A N 1
ATOM 695 C CA . GLN A 1 85 ? 3.483 6.290 -9.156 1.00 87.06 85 GLN A CA 1
ATOM 696 C C . GLN A 1 85 ? 4.339 5.580 -10.203 1.00 87.06 85 GLN A C 1
ATOM 698 O O . GLN A 1 85 ? 5.326 4.911 -9.881 1.00 87.06 85 GLN A O 1
ATOM 703 N N . VAL A 1 86 ? 3.961 5.732 -11.470 1.00 88.38 86 VAL A N 1
ATOM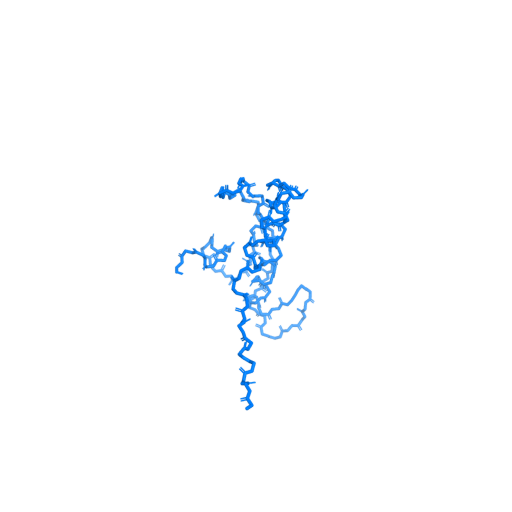 704 C CA . VAL A 1 86 ? 4.685 5.179 -12.619 1.00 88.38 86 VAL A CA 1
ATOM 705 C C . VAL A 1 86 ? 4.946 6.271 -13.649 1.00 88.38 86 VAL A C 1
ATOM 707 O O . VAL A 1 86 ? 4.113 7.147 -13.869 1.00 88.38 86 VAL A O 1
ATOM 710 N N . ARG A 1 87 ? 6.117 6.224 -14.284 1.00 84.75 87 ARG A N 1
ATOM 711 C CA . ARG A 1 87 ? 6.515 7.117 -15.377 1.00 84.75 87 ARG A CA 1
ATOM 712 C C . ARG A 1 87 ? 6.443 6.366 -16.704 1.00 84.75 87 ARG A C 1
ATOM 714 O O . ARG A 1 87 ? 6.846 5.206 -16.774 1.00 84.75 87 ARG A O 1
ATOM 721 N N . GLY A 1 88 ? 5.961 7.044 -17.746 1.00 78.75 88 GLY A N 1
ATOM 722 C CA . GLY A 1 88 ? 5.759 6.462 -19.083 1.00 78.75 88 GLY A CA 1
ATOM 723 C C . GLY A 1 88 ? 4.345 5.928 -19.330 1.00 78.75 88 GLY A C 1
ATOM 724 O O . GLY A 1 88 ? 4.052 5.481 -20.430 1.00 78.75 88 GLY A O 1
ATOM 725 N N . PHE A 1 89 ? 3.456 6.032 -18.338 1.00 68.75 89 PHE A N 1
ATOM 726 C CA . PHE A 1 89 ? 2.040 5.699 -18.457 1.00 68.75 89 PHE A CA 1
ATOM 727 C C . PHE A 1 89 ? 1.176 6.890 -18.065 1.00 68.75 89 PHE A C 1
ATOM 729 O O . PHE A 1 89 ? 1.418 7.519 -17.037 1.00 68.75 89 PHE A O 1
ATOM 736 N N . ASN A 1 90 ? 0.129 7.145 -18.847 1.00 60.31 90 ASN A N 1
ATOM 737 C CA . ASN A 1 90 ? -0.934 8.073 -18.484 1.00 60.31 90 ASN A CA 1
ATOM 738 C C . ASN A 1 90 ? -2.138 7.267 -17.974 1.00 60.31 90 ASN A C 1
ATOM 740 O O . ASN A 1 90 ? -3.170 7.184 -18.633 1.00 60.31 90 ASN A O 1
ATOM 744 N N . ARG A 1 91 ? -1.978 6.572 -16.840 1.00 55.50 91 ARG A N 1
ATOM 745 C CA . ARG A 1 91 ? -3.114 5.934 -16.161 1.00 55.50 91 ARG A CA 1
ATOM 746 C C . ARG A 1 91 ? -3.587 6.902 -15.085 1.00 55.50 91 ARG A C 1
ATOM 748 O O . ARG A 1 91 ? -2.910 7.114 -14.083 1.00 55.50 91 ARG A O 1
ATOM 755 N N . LEU A 1 92 ? -4.718 7.541 -15.362 1.00 47.38 92 LEU A N 1
ATOM 756 C CA . LEU A 1 92 ? -5.435 8.426 -14.452 1.00 47.38 92 LEU A CA 1
ATOM 757 C C . LEU A 1 92 ? -5.626 7.716 -13.104 1.00 47.38 92 LEU A C 1
ATOM 759 O O . LEU A 1 92 ? -6.350 6.735 -13.052 1.00 47.38 92 LEU A O 1
ATOM 763 N N . ASN A 1 93 ? -4.938 8.184 -12.059 1.00 49.28 93 ASN A N 1
ATOM 764 C CA . ASN A 1 93 ? -5.289 8.178 -10.625 1.00 49.28 93 ASN A CA 1
ATOM 765 C C . ASN A 1 93 ? -5.949 6.944 -9.945 1.00 49.28 93 ASN A C 1
ATOM 767 O O . ASN A 1 93 ? -6.295 7.049 -8.768 1.00 49.28 93 ASN A O 1
ATOM 771 N N . ASN A 1 94 ? -6.052 5.783 -10.593 1.00 52.25 94 ASN A N 1
ATOM 772 C CA . ASN A 1 94 ? -6.797 4.616 -10.107 1.00 52.25 94 ASN A CA 1
ATOM 773 C C . ASN A 1 94 ? -5.888 3.399 -9.870 1.00 52.25 94 ASN A C 1
ATOM 775 O O . ASN A 1 94 ? -6.233 2.284 -10.237 1.00 52.25 94 ASN A O 1
ATOM 779 N N . PHE A 1 95 ? -4.739 3.591 -9.213 1.00 58.84 95 PHE A N 1
ATOM 780 C CA . PHE A 1 95 ? -4.111 2.502 -8.447 1.00 58.84 95 PHE A CA 1
ATOM 781 C C . PHE A 1 95 ? -4.869 2.347 -7.129 1.00 58.84 95 PHE A C 1
ATOM 783 O O . PHE A 1 95 ? -4.405 2.700 -6.049 1.00 58.84 95 PHE A O 1
ATOM 790 N N . VAL A 1 96 ? -6.116 1.943 -7.242 1.00 52.53 96 VAL A N 1
ATOM 791 C CA . VAL A 1 96 ? -6.864 1.328 -6.166 1.00 52.53 96 VAL A CA 1
ATOM 792 C C . VAL A 1 96 ? -7.552 0.221 -6.918 1.00 52.53 96 VAL A C 1
ATOM 794 O O . VAL A 1 96 ? -8.291 0.525 -7.853 1.00 52.53 96 VAL A O 1
ATOM 797 N N . ILE A 1 97 ? -7.190 -1.014 -6.577 1.00 51.19 97 ILE A N 1
ATOM 798 C CA . ILE A 1 97 ? -7.907 -2.260 -6.842 1.00 51.19 97 ILE A CA 1
ATOM 799 C C . ILE A 1 97 ? -9.293 -1.959 -7.418 1.00 51.19 97 ILE A C 1
ATOM 801 O O . ILE A 1 97 ? -10.035 -1.178 -6.822 1.00 51.19 97 ILE A O 1
ATOM 805 N N . HIS A 1 98 ? -9.624 -2.540 -8.569 1.00 49.34 98 HIS A N 1
ATOM 806 C CA . HIS A 1 98 ? -10.947 -2.480 -9.193 1.00 49.34 98 HIS A CA 1
ATOM 807 C C . HIS A 1 98 ? -12.045 -3.008 -8.227 1.00 49.34 98 HIS A C 1
ATOM 809 O O . HIS A 1 98 ? -12.551 -4.105 -8.406 1.00 49.34 98 HIS A O 1
ATOM 815 N N . ILE A 1 99 ? -12.375 -2.276 -7.155 1.00 42.69 99 ILE A N 1
ATOM 816 C CA . ILE A 1 99 ? -13.452 -2.576 -6.189 1.00 42.69 99 ILE A CA 1
ATOM 817 C C . ILE A 1 99 ? -14.671 -1.675 -6.462 1.00 42.69 99 ILE A C 1
ATOM 819 O O . ILE A 1 99 ? -15.647 -1.694 -5.723 1.00 42.69 99 ILE A O 1
ATOM 823 N N . TYR A 1 100 ? -14.637 -0.886 -7.537 1.00 26.84 100 TYR A N 1
ATOM 824 C CA . TYR A 1 100 ? -15.787 -0.140 -8.047 1.00 26.84 100 TYR A CA 1
ATOM 825 C C . TYR A 1 100 ? -15.810 -0.186 -9.579 1.00 26.84 100 TYR A C 1
ATOM 827 O O . TYR A 1 100 ? -15.774 0.857 -10.221 1.00 26.84 100 TYR A O 1
ATOM 835 N N . GLU A 1 101 ? -15.814 -1.394 -10.141 1.00 37.69 101 GLU A N 1
ATOM 836 C CA . GLU A 1 101 ? -16.535 -1.760 -11.373 1.00 37.69 101 GLU A CA 1
ATOM 837 C C . GLU A 1 101 ? -17.061 -3.189 -11.213 1.00 37.69 101 GLU A C 1
ATOM 839 O O . GLU A 1 101 ? -16.300 -4.030 -10.680 1.00 37.69 101 GLU A O 1
#

Nearest PDB structures (foldseek):
  6xg8-assembly1_A  TM=7.755E-01  e=6.781E-04  Acetivibrio thermocellus ATCC 27405
  6zsj-assembly1_A  TM=5.789E-01  e=6.211E+00  Homo sapiens
  5x1x-assembly1_A  TM=3.688E-01  e=2.238E+00  Staphylococcus aureus subsp. aureus MN8

Solvent-accessible surface area (backbone atoms only — not comparable to full-atom values): 6279 Å² total; per-residue (Å²): 135,85,81,82,76,81,74,78,74,88,64,50,68,66,51,52,52,49,49,50,38,68,74,60,32,62,66,51,52,34,52,50,50,33,52,50,53,41,51,50,41,54,51,54,50,23,61,71,23,45,36,57,92,91,55,88,60,92,69,46,59,51,42,81,62,63,62,45,83,43,84,44,85,49,98,70,44,75,31,78,35,54,33,64,34,60,45,83,60,93,74,78,93,62,77,54,79,83,83,86,116

Mean predicted aligned error: 10.49 Å

pLDDT: mean 78.12, std 17.98, range [26.84, 95.19]

Radius of gyration: 19.34 Å; Cα contacts (8 Å, |Δi|>4): 99; chains: 1; bounding box: 40×57×42 Å

Sequence (101 aa):
MKRKTMSLEKSTMIEDVMKLLIEYGPEKFRESLELLYNQAMLVERSEILRAHPYERTESRRGYANGFKPKRFNSSVGTLELQIPQVRGFNRLNNFVIHIYE

Foldseek 3Di:
DDDDPPPPCPPCPVVVVVVCCVVVNLVVVLVVVLVVQQVVLQVVVCVVQVHHVPDDDPSGQWDWDFFDWDWDQDPSGIHTHTHTDTPNDPDPDPSGPPPPD